Protein AF-L8MYD3-F1 (afdb_monomer_lite)

Foldseek 3Di:
DPDDQACVVVVHDLVCLVVVLVVCVVVVVAQDDPRRNCGSVNVNVVNVVRD

Radius of gyration: 12.19 Å; chains: 1; bounding box: 29×21×25 Å

pLDDT: mean 95.07, std 4.51, range [69.12, 97.81]

Sequence (51 aa):
MGIRPHLSDYGVDLAVIPKVIDRFEKRGMVALGENRDITPQVVEQILTLCA

Secondary structure (DSSP, 8-state):
-----SSGGGT--GGGHHHHHHHHHHTT--SBSTTS-B-HHHHHHHHHHT-

Organism: NCBI:txid927668

Structure (mmCIF, N/CA/C/O backbone):
data_AF-L8MYD3-F1
#
_entry.id   AF-L8MYD3-F1
#
loop_
_atom_site.group_PDB
_atom_site.id
_atom_site.type_symbol
_atom_site.label_atom_id
_atom_site.label_alt_id
_atom_site.label_comp_id
_atom_site.label_asym_id
_atom_site.label_entity_id
_atom_site.label_seq_id
_atom_site.pdbx_PDB_ins_code
_atom_site.Cartn_x
_atom_site.Cartn_y
_atom_site.Cartn_z
_atom_site.occupancy
_atom_site.B_iso_or_equiv
_atom_site.auth_seq_id
_atom_site.auth_comp_id
_atom_site.auth_asym_id
_atom_site.auth_atom_id
_atom_site.pdbx_PDB_model_num
ATOM 1 N N . MET A 1 1 ? 20.621 6.713 -8.346 1.00 69.12 1 MET A N 1
ATOM 2 C CA . MET A 1 1 ? 19.808 5.791 -7.524 1.00 69.12 1 MET A CA 1
ATOM 3 C C . MET A 1 1 ? 19.154 4.793 -8.471 1.00 69.12 1 MET A C 1
ATOM 5 O O . MET A 1 1 ? 18.427 5.232 -9.344 1.00 69.12 1 MET A O 1
ATOM 9 N N . GLY A 1 2 ? 19.486 3.500 -8.392 1.00 90.88 2 GLY A N 1
ATOM 10 C CA . GLY A 1 2 ? 19.050 2.460 -9.348 1.00 90.88 2 GLY A CA 1
ATOM 11 C C . GLY A 1 2 ? 17.778 1.711 -8.935 1.00 90.88 2 GLY A C 1
ATOM 12 O O . GLY A 1 2 ? 17.660 0.522 -9.208 1.00 90.88 2 GLY A O 1
ATOM 13 N N . ILE A 1 3 ? 16.875 2.378 -8.212 1.00 93.94 3 ILE A N 1
ATOM 14 C CA . ILE A 1 3 ? 15.635 1.785 -7.697 1.00 93.94 3 ILE A CA 1
ATOM 15 C C . ILE A 1 3 ? 14.490 2.234 -8.592 1.00 93.94 3 ILE A C 1
ATOM 17 O O . ILE A 1 3 ? 14.353 3.422 -8.882 1.00 93.94 3 ILE A O 1
ATOM 21 N N . ARG A 1 4 ? 13.678 1.271 -9.017 1.00 94.62 4 ARG A N 1
ATOM 22 C CA . ARG A 1 4 ? 12.509 1.513 -9.854 1.00 94.62 4 ARG A CA 1
ATOM 23 C C . ARG A 1 4 ? 11.320 1.946 -8.983 1.00 94.62 4 ARG A C 1
ATOM 25 O O . ARG A 1 4 ? 11.116 1.306 -7.948 1.00 94.62 4 ARG A O 1
ATOM 32 N N . PRO A 1 5 ? 10.601 3.031 -9.320 1.00 91.88 5 PRO A N 1
ATOM 33 C CA . PRO A 1 5 ? 9.599 3.616 -8.432 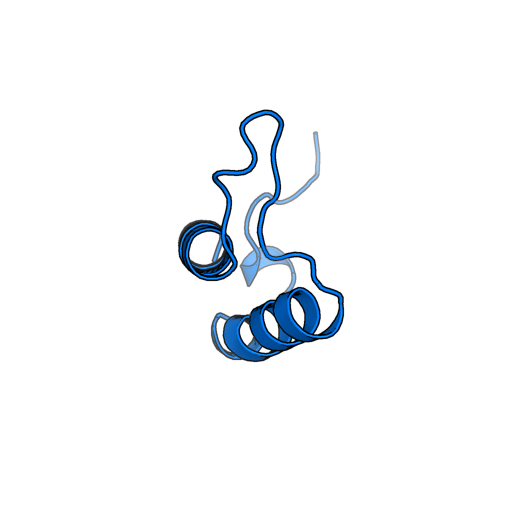1.00 91.88 5 PRO A CA 1
ATOM 34 C C . PRO A 1 5 ? 8.181 3.055 -8.619 1.00 91.88 5 PRO A C 1
ATOM 36 O O . PRO A 1 5 ? 7.338 3.330 -7.768 1.00 91.88 5 PRO A O 1
ATOM 39 N N . HIS A 1 6 ? 7.909 2.287 -9.681 1.00 93.44 6 HIS A N 1
ATOM 40 C CA . HIS A 1 6 ? 6.578 1.732 -9.949 1.00 93.44 6 HIS A CA 1
ATOM 41 C C . HIS A 1 6 ? 6.447 0.288 -9.463 1.00 93.44 6 HIS A C 1
ATOM 43 O O . HIS A 1 6 ? 7.427 -0.453 -9.380 1.00 93.44 6 HIS A O 1
ATOM 49 N N . LEU A 1 7 ? 5.223 -0.138 -9.154 1.00 94.31 7 LEU A N 1
ATOM 50 C CA . LEU A 1 7 ? 4.925 -1.527 -8.787 1.00 94.31 7 LEU A CA 1
ATOM 51 C C . LEU A 1 7 ? 5.092 -2.468 -9.989 1.00 94.31 7 LEU A C 1
ATOM 53 O O . LEU A 1 7 ? 5.668 -3.555 -9.853 1.00 94.31 7 LEU A O 1
ATOM 57 N N . SER A 1 8 ? 4.670 -2.017 -11.172 1.00 94.12 8 SER A N 1
ATOM 58 C CA . SER A 1 8 ? 4.801 -2.749 -12.436 1.00 94.12 8 SER A CA 1
ATOM 59 C C . SER A 1 8 ? 6.249 -3.100 -12.788 1.00 94.12 8 SER A C 1
ATOM 61 O O . SER A 1 8 ? 6.509 -4.189 -13.305 1.00 94.12 8 SER A O 1
ATOM 63 N N . ASP A 1 9 ? 7.217 -2.264 -12.406 1.00 95.25 9 ASP A N 1
ATOM 64 C CA . ASP A 1 9 ? 8.646 -2.548 -12.570 1.00 95.25 9 ASP A CA 1
ATOM 65 C C . ASP A 1 9 ? 9.088 -3.843 -11.862 1.00 95.25 9 ASP A C 1
ATOM 67 O O . ASP A 1 9 ? 10.048 -4.499 -12.281 1.00 95.25 9 ASP A O 1
ATOM 71 N N . TYR A 1 10 ? 8.388 -4.246 -10.801 1.00 94.62 10 TYR A N 1
ATOM 72 C CA . TYR A 1 10 ? 8.642 -5.479 -10.050 1.00 94.62 10 TYR A CA 1
ATOM 73 C C . TYR A 1 10 ? 7.656 -6.605 -10.388 1.00 94.62 10 TYR A C 1
ATOM 75 O O . TYR A 1 10 ? 7.644 -7.626 -9.702 1.00 94.62 10 TYR A O 1
ATOM 83 N N . GLY A 1 11 ? 6.836 -6.444 -11.432 1.00 94.06 11 GLY A N 1
ATOM 84 C CA . GLY A 1 11 ? 5.816 -7.422 -11.816 1.00 94.06 11 GLY A CA 1
ATOM 85 C C . GLY A 1 11 ? 4.644 -7.495 -10.834 1.00 94.06 11 GLY A C 1
ATOM 86 O O . GLY A 1 11 ? 3.998 -8.536 -10.726 1.00 94.06 11 GLY A O 1
ATOM 87 N N . VAL A 1 12 ? 4.394 -6.417 -10.086 1.00 95.44 12 VAL A N 1
ATOM 88 C CA . VAL A 1 12 ? 3.279 -6.327 -9.144 1.00 95.44 12 VAL A CA 1
ATOM 89 C C . VAL A 1 12 ? 2.120 -5.603 -9.823 1.00 95.44 12 VAL A C 1
ATOM 91 O O . VAL A 1 12 ? 2.224 -4.424 -10.144 1.00 95.44 12 VAL A O 1
ATOM 94 N N . ASP A 1 13 ? 1.026 -6.330 -10.037 1.00 93.31 13 ASP A N 1
ATOM 95 C CA . ASP A 1 13 ? -0.176 -5.836 -10.713 1.00 93.31 13 ASP A CA 1
ATOM 96 C C . ASP A 1 13 ? -1.216 -5.265 -9.731 1.00 93.31 13 ASP A C 1
ATOM 98 O O . ASP A 1 13 ? -1.275 -5.664 -8.562 1.00 93.31 13 ASP A O 1
ATOM 102 N N . LEU A 1 14 ? -2.092 -4.390 -10.234 1.00 94.25 14 LEU A N 1
ATOM 103 C CA . LEU A 1 14 ? -3.231 -3.814 -9.509 1.00 94.25 14 LEU A CA 1
ATOM 104 C C . LEU A 1 14 ? -4.129 -4.871 -8.846 1.00 94.25 14 LEU A C 1
ATOM 106 O O . LEU A 1 14 ? -4.677 -4.626 -7.770 1.00 94.25 14 LEU A O 1
ATOM 110 N N . ALA A 1 15 ? -4.233 -6.074 -9.419 1.00 95.19 15 ALA A N 1
ATOM 111 C CA . ALA A 1 15 ? -4.999 -7.183 -8.854 1.00 95.19 15 ALA A CA 1
ATOM 112 C C . ALA A 1 15 ? -4.547 -7.603 -7.440 1.00 95.19 15 ALA A C 1
ATOM 114 O O . ALA A 1 15 ? -5.298 -8.270 -6.724 1.00 95.19 15 ALA A O 1
ATOM 115 N N . VAL A 1 16 ? -3.336 -7.228 -7.001 1.00 95.94 16 VAL A N 1
ATOM 116 C CA . VAL A 1 16 ? -2.856 -7.523 -5.642 1.00 95.94 16 VAL A CA 1
ATOM 117 C C . VAL A 1 16 ? -3.404 -6.559 -4.587 1.00 95.94 16 VAL A C 1
ATOM 119 O O . VAL A 1 16 ? -3.425 -6.912 -3.405 1.00 95.94 16 VAL A O 1
ATOM 122 N N . ILE A 1 17 ? -3.833 -5.356 -4.980 1.00 96.12 17 ILE A N 1
ATOM 123 C CA . ILE A 1 17 ? -4.189 -4.272 -4.055 1.00 96.12 17 ILE A CA 1
ATOM 124 C C . ILE A 1 17 ? -5.271 -4.700 -3.050 1.00 96.12 17 ILE A C 1
ATOM 126 O O . ILE A 1 17 ? -5.019 -4.549 -1.852 1.00 96.12 17 ILE A O 1
ATOM 130 N N . PRO A 1 18 ? -6.384 -5.355 -3.444 1.00 96.81 18 PRO A N 1
ATOM 131 C CA . PRO A 1 18 ? -7.415 -5.784 -2.492 1.00 96.81 18 PRO A CA 1
ATOM 132 C C . PRO A 1 18 ? -6.874 -6.698 -1.383 1.00 96.81 18 PRO A C 1
ATOM 134 O O . PRO A 1 18 ? -7.278 -6.610 -0.226 1.00 96.81 18 PRO A O 1
ATOM 137 N N . LYS A 1 19 ? -5.891 -7.549 -1.708 1.00 97.50 19 LYS A N 1
ATOM 138 C CA . LYS A 1 19 ? -5.234 -8.437 -0.737 1.00 97.50 19 LYS A CA 1
ATOM 139 C C . LYS A 1 19 ? -4.356 -7.666 0.249 1.00 97.50 19 LYS A C 1
ATOM 141 O O . LYS A 1 19 ? -4.161 -8.118 1.378 1.00 97.50 19 LYS A O 1
ATOM 146 N N . VAL A 1 20 ? -3.772 -6.548 -0.174 1.00 96.31 20 VAL A N 1
ATOM 147 C CA . VAL A 1 20 ? -2.991 -5.664 0.701 1.00 96.31 20 VAL A CA 1
ATOM 148 C C . VAL A 1 20 ? -3.925 -4.903 1.640 1.00 96.31 20 VAL A C 1
ATOM 150 O O . VAL A 1 20 ? -3.664 -4.886 2.841 1.00 96.31 20 VAL A O 1
ATOM 153 N N . ILE A 1 21 ? -5.035 -4.370 1.124 1.00 97.56 21 ILE A N 1
ATOM 154 C CA . ILE A 1 21 ? -6.042 -3.647 1.914 1.00 97.56 21 ILE A CA 1
ATOM 155 C C . ILE A 1 21 ? -6.664 -4.547 2.991 1.00 97.56 21 ILE A C 1
ATOM 157 O O . ILE A 1 21 ? -6.618 -4.193 4.168 1.00 97.56 21 ILE A O 1
ATOM 161 N N . ASP A 1 22 ? -7.083 -5.769 2.640 1.00 97.81 22 ASP A N 1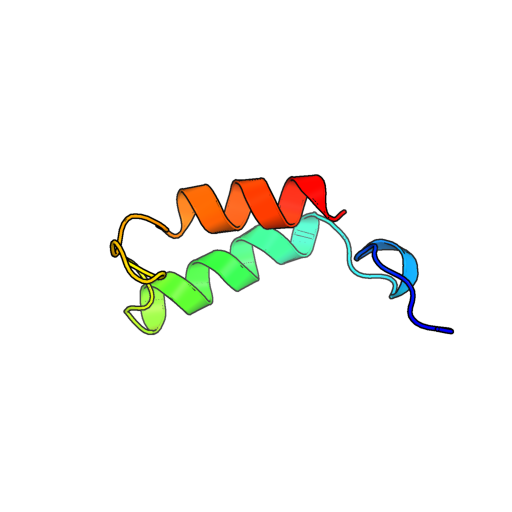
ATOM 162 C CA . ASP A 1 22 ? -7.603 -6.762 3.601 1.00 97.81 22 ASP A CA 1
ATOM 163 C C . ASP A 1 22 ? -6.625 -7.027 4.763 1.00 97.81 22 ASP A C 1
ATOM 165 O O . ASP A 1 22 ? -7.014 -7.178 5.925 1.00 97.81 22 ASP A O 1
ATOM 169 N N . ARG A 1 23 ? -5.316 -7.048 4.478 1.00 97.81 23 ARG A N 1
ATOM 170 C CA . ARG A 1 23 ? -4.289 -7.232 5.513 1.00 97.81 23 ARG A CA 1
ATOM 171 C C . ARG A 1 23 ? -4.156 -6.021 6.425 1.00 97.81 23 ARG A C 1
ATOM 173 O O . ARG A 1 23 ? -3.848 -6.218 7.599 1.00 97.81 23 ARG A O 1
ATOM 180 N N . PHE A 1 24 ? -4.339 -4.806 5.914 1.00 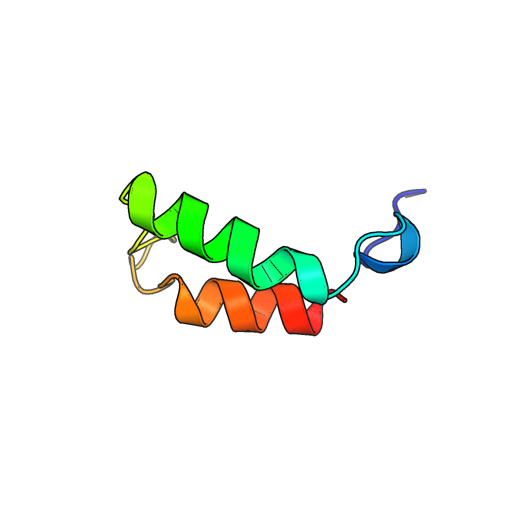97.25 24 PHE A N 1
ATOM 181 C CA . PHE A 1 24 ? -4.321 -3.597 6.738 1.00 97.25 24 PHE A CA 1
ATOM 182 C C . PHE A 1 24 ? -5.494 -3.622 7.717 1.00 97.25 24 PHE A C 1
ATOM 184 O O . PHE A 1 24 ? -5.283 -3.475 8.922 1.00 97.25 24 PHE A O 1
ATOM 191 N N . GLU A 1 25 ? -6.696 -3.924 7.227 1.00 96.56 25 GLU A N 1
ATOM 192 C CA . GLU A 1 25 ? -7.904 -4.021 8.048 1.00 96.56 25 GLU A CA 1
ATOM 193 C C . GLU A 1 25 ? -7.771 -5.092 9.137 1.00 96.56 25 GLU A C 1
ATOM 195 O O . GLU A 1 25 ? -7.938 -4.799 10.322 1.00 96.56 2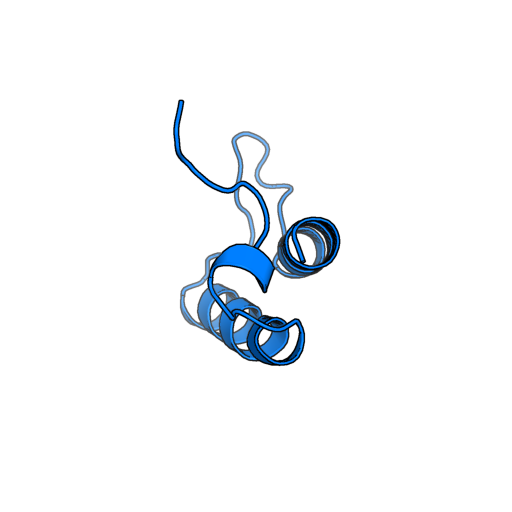5 GLU A O 1
ATOM 200 N N . LYS A 1 26 ? -7.352 -6.313 8.774 1.00 97.81 26 LYS A N 1
ATOM 201 C CA . LYS A 1 26 ? -7.164 -7.421 9.733 1.00 97.81 26 LYS A CA 1
ATOM 202 C C . LYS A 1 26 ? -6.109 -7.150 10.801 1.00 97.81 26 LYS A C 1
ATOM 204 O O . LYS A 1 26 ? -6.144 -7.764 11.864 1.00 97.81 26 LYS A O 1
ATOM 209 N N . ARG A 1 27 ? -5.147 -6.270 10.520 1.00 97.50 27 ARG A N 1
ATOM 210 C CA . ARG A 1 27 ? -4.089 -5.877 11.462 1.00 97.50 27 ARG A CA 1
ATOM 211 C C . ARG A 1 27 ? -4.446 -4.627 12.265 1.00 97.50 27 ARG A C 1
ATOM 213 O O . ARG A 1 27 ? -3.627 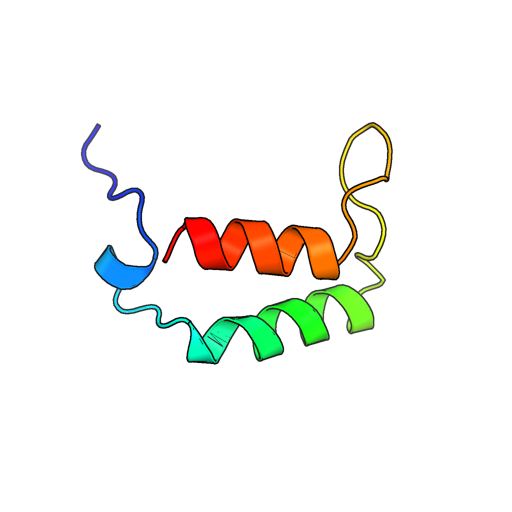-4.185 13.064 1.00 97.50 27 ARG A O 1
ATOM 220 N N . GLY A 1 28 ? -5.629 -4.047 12.054 1.00 95.81 28 GLY A N 1
ATOM 221 C CA . GLY A 1 28 ? -6.032 -2.795 12.694 1.00 95.81 28 GLY A CA 1
ATOM 222 C C . GLY A 1 28 ? -5.264 -1.570 12.186 1.00 95.81 28 GLY A C 1
ATOM 223 O O . GLY A 1 28 ? -5.279 -0.524 12.832 1.00 95.81 28 GLY A O 1
ATOM 224 N N . MET A 1 29 ? -4.601 -1.666 11.030 1.00 96.25 29 MET A N 1
ATOM 225 C CA . MET A 1 29 ? -3.883 -0.562 10.381 1.00 96.25 29 MET A CA 1
ATOM 226 C C . MET A 1 29 ? -4.860 0.320 9.592 1.00 96.25 29 MET A C 1
ATOM 228 O O . MET A 1 29 ? -4.757 0.455 8.377 1.00 96.25 29 MET A O 1
ATOM 232 N N . VAL A 1 30 ? -5.843 0.885 10.294 1.00 96.25 30 VAL A N 1
ATOM 233 C CA . VAL A 1 30 ? -6.980 1.608 9.694 1.00 96.25 30 VAL A CA 1
ATOM 234 C C . VAL A 1 30 ? -6.858 3.135 9.757 1.00 96.25 30 VAL A C 1
ATOM 236 O O . VAL A 1 30 ? -7.700 3.835 9.206 1.00 96.25 30 VAL A O 1
ATOM 239 N N . ALA A 1 31 ? -5.838 3.653 10.442 1.00 96.81 31 ALA A N 1
ATOM 240 C CA . ALA A 1 31 ? -5.633 5.081 10.680 1.00 96.81 31 ALA A CA 1
ATOM 241 C C . ALA A 1 31 ? -4.129 5.377 10.817 1.00 96.81 31 ALA A C 1
ATOM 243 O O . ALA A 1 31 ? -3.592 5.452 11.926 1.00 96.81 31 ALA A O 1
ATOM 244 N N . LEU A 1 32 ? -3.442 5.442 9.676 1.00 95.56 32 LEU A N 1
ATOM 245 C CA . LEU A 1 32 ? -1.996 5.644 9.561 1.00 95.56 32 LEU A CA 1
ATOM 246 C C . LEU A 1 32 ? -1.645 7.131 9.407 1.00 95.56 32 LEU A C 1
ATOM 248 O O . LEU A 1 32 ? -2.516 7.975 9.203 1.00 95.56 32 LEU A O 1
ATOM 252 N N . GLY A 1 33 ? -0.348 7.434 9.463 1.00 94.31 33 GLY A N 1
ATOM 253 C CA . GLY A 1 33 ? 0.170 8.798 9.360 1.00 94.31 33 GLY A CA 1
ATOM 254 C C . GLY A 1 33 ? 0.123 9.554 10.688 1.00 94.31 33 GLY A C 1
ATOM 255 O O . GLY A 1 33 ? -0.536 9.138 11.639 1.00 94.31 33 GLY A O 1
ATOM 256 N N . GLU A 1 34 ? 0.843 10.673 10.751 1.00 96.75 34 GLU A N 1
ATOM 257 C CA . GLU A 1 34 ? 0.926 11.519 11.950 1.00 96.75 34 GLU A CA 1
ATOM 258 C C . GLU A 1 34 ? -0.455 12.032 12.388 1.00 96.75 34 GLU A C 1
ATOM 260 O O . GLU A 1 34 ? -0.799 11.975 13.567 1.00 96.75 34 GLU A O 1
ATOM 265 N N . ASN A 1 35 ? -1.283 12.433 11.420 1.00 97.38 35 ASN A N 1
ATOM 266 C CA . ASN A 1 35 ? -2.642 12.928 11.646 1.00 97.38 35 ASN A CA 1
ATOM 267 C C . ASN A 1 35 ? -3.701 11.810 11.729 1.00 97.38 35 ASN A C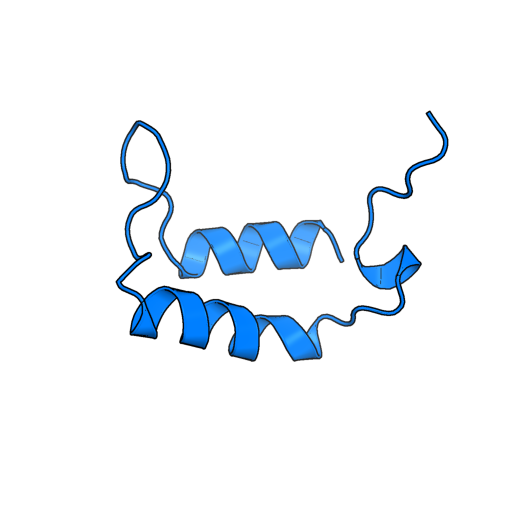 1
ATOM 269 O O . ASN A 1 35 ? -4.865 12.094 12.006 1.00 97.38 35 ASN A O 1
ATOM 273 N N . ARG A 1 36 ? -3.311 10.538 11.546 1.00 95.94 36 ARG A N 1
ATOM 274 C CA . ARG A 1 36 ? -4.199 9.359 11.601 1.00 95.94 36 ARG A CA 1
ATOM 275 C C . ARG A 1 36 ? -5.353 9.376 10.587 1.00 95.94 36 ARG A C 1
ATOM 277 O O . ARG A 1 36 ? -6.361 8.705 10.791 1.00 95.94 36 ARG A O 1
ATOM 284 N N . ASP A 1 37 ? -5.207 10.114 9.498 1.00 96.38 37 ASP A N 1
ATOM 285 C CA . ASP A 1 37 ? -6.203 10.278 8.434 1.00 96.38 37 ASP A CA 1
ATOM 286 C C . ASP A 1 37 ? -6.009 9.303 7.261 1.00 96.38 37 ASP A C 1
ATOM 288 O O . ASP A 1 37 ? -6.866 9.199 6.382 1.00 96.38 37 ASP A O 1
ATOM 292 N N . ILE A 1 38 ? -4.915 8.536 7.254 1.00 97.19 38 ILE A N 1
ATOM 293 C CA . ILE A 1 38 ? -4.627 7.588 6.179 1.00 97.19 38 ILE A CA 1
ATOM 294 C C . ILE A 1 38 ? -5.354 6.269 6.454 1.00 97.19 38 ILE A C 1
ATOM 296 O O . ILE A 1 38 ? -4.875 5.398 7.188 1.00 97.19 38 ILE A O 1
ATOM 300 N N . THR A 1 39 ? -6.540 6.144 5.865 1.00 97.62 39 THR A N 1
ATOM 301 C CA . THR A 1 39 ? -7.402 4.958 5.953 1.00 97.62 39 THR A CA 1
ATOM 302 C C . THR A 1 39 ? -7.033 3.903 4.901 1.00 97.62 39 THR A C 1
ATOM 304 O O . THR A 1 39 ? -6.315 4.217 3.947 1.00 97.62 39 THR A O 1
ATOM 307 N N . PRO A 1 40 ? -7.535 2.655 5.002 1.00 97.62 40 PRO A N 1
ATOM 308 C CA . PRO A 1 40 ? -7.293 1.631 3.984 1.00 97.62 40 PRO A CA 1
ATOM 309 C C . PRO A 1 40 ? -7.740 2.068 2.578 1.00 97.62 40 PRO A C 1
ATOM 311 O O . PRO A 1 40 ? -7.074 1.750 1.598 1.00 97.62 40 PRO A O 1
ATOM 314 N N . GLN A 1 41 ? -8.791 2.885 2.479 1.00 97.12 41 GLN A N 1
ATOM 315 C CA . GLN A 1 41 ? -9.240 3.466 1.211 1.00 97.12 41 GLN A CA 1
ATOM 316 C C . GLN A 1 41 ? -8.216 4.456 0.630 1.00 97.12 41 GLN A C 1
ATOM 318 O O . GLN A 1 41 ? -7.954 4.453 -0.569 1.00 97.12 41 GLN A O 1
ATOM 323 N N . VAL A 1 42 ? -7.575 5.272 1.471 1.00 97.75 42 VAL A N 1
ATOM 324 C CA . VAL A 1 42 ? -6.496 6.171 1.022 1.00 97.75 42 VAL A CA 1
ATOM 325 C C . VAL A 1 42 ? -5.275 5.363 0.571 1.00 97.75 42 VAL A C 1
ATOM 327 O O . VAL A 1 42 ? -4.658 5.685 -0.443 1.00 97.75 42 VAL A O 1
ATOM 330 N N . VAL A 1 43 ? -4.942 4.276 1.277 1.00 97.31 43 VAL A N 1
ATOM 331 C CA . VAL A 1 43 ? -3.857 3.361 0.880 1.00 97.31 43 VAL A CA 1
ATOM 332 C C . VAL A 1 43 ? -4.135 2.734 -0.488 1.00 97.31 43 VAL A C 1
ATOM 334 O O . VAL A 1 43 ? -3.225 2.659 -1.311 1.00 97.31 43 VAL A O 1
ATOM 337 N N . GLU A 1 44 ? -5.375 2.330 -0.764 1.00 97.31 44 GLU A N 1
ATOM 338 C CA . GLU A 1 44 ? -5.786 1.809 -2.074 1.00 97.31 44 GLU A CA 1
ATOM 339 C C . GLU A 1 44 ? -5.537 2.825 -3.194 1.00 97.31 44 GLU A C 1
ATOM 341 O O . GLU A 1 44 ? -4.951 2.483 -4.226 1.00 97.31 44 GLU A O 1
ATOM 346 N N . GLN A 1 45 ? -5.908 4.090 -2.973 1.00 97.69 45 GLN A N 1
ATOM 347 C CA . GLN A 1 45 ? -5.662 5.167 -3.933 1.00 97.69 45 GLN A CA 1
ATOM 348 C C . GLN A 1 45 ? -4.163 5.370 -4.180 1.00 97.69 45 GLN A C 1
ATOM 350 O O . GLN A 1 45 ? -3.742 5.457 -5.331 1.00 97.69 45 GLN A O 1
ATOM 355 N N . ILE A 1 46 ? -3.346 5.390 -3.121 1.00 96.62 46 ILE A N 1
ATOM 356 C CA . ILE A 1 46 ? -1.887 5.531 -3.236 1.00 96.62 46 ILE A CA 1
ATOM 357 C C . ILE A 1 46 ? -1.295 4.371 -4.044 1.00 96.62 46 ILE A C 1
ATOM 359 O O . ILE A 1 46 ? -0.550 4.606 -4.990 1.00 96.62 46 ILE A O 1
ATOM 363 N N . LEU A 1 47 ? -1.649 3.125 -3.714 1.00 96.06 47 LEU A N 1
ATOM 364 C CA . LEU A 1 47 ? -1.137 1.949 -4.424 1.00 96.06 47 LEU A CA 1
ATOM 365 C C . LEU A 1 47 ? -1.557 1.934 -5.898 1.00 96.06 47 LEU A C 1
ATOM 367 O O . LEU A 1 47 ? -0.764 1.533 -6.744 1.00 96.06 47 LEU A O 1
ATOM 371 N N . THR A 1 48 ? -2.760 2.418 -6.209 1.00 96.12 48 THR A N 1
ATOM 372 C CA . THR A 1 48 ? -3.241 2.548 -7.591 1.00 96.12 48 THR A CA 1
ATOM 373 C C . THR A 1 48 ? -2.436 3.585 -8.381 1.00 96.12 48 THR A C 1
ATOM 375 O O . THR A 1 48 ? -2.145 3.367 -9.552 1.00 96.12 48 THR A O 1
ATOM 378 N N . LEU A 1 49 ? -2.028 4.693 -7.750 1.00 95.69 49 LEU A N 1
ATOM 379 C CA . LEU A 1 49 ? -1.177 5.717 -8.375 1.00 95.69 49 LEU A CA 1
ATOM 380 C C . LEU A 1 49 ? 0.267 5.242 -8.598 1.00 95.69 49 LEU A C 1
ATOM 382 O O . LEU A 1 49 ? 0.957 5.768 -9.468 1.00 95.69 49 LEU A O 1
ATOM 386 N N . CYS A 1 50 ? 0.730 4.277 -7.800 1.00 92.69 50 CYS A N 1
ATOM 387 C CA . CYS A 1 50 ? 2.069 3.695 -7.903 1.00 92.69 50 CYS A CA 1
ATOM 388 C C . CYS A 1 50 ? 2.175 2.537 -8.907 1.00 92.69 50 CYS A C 1
ATOM 390 O O . CYS A 1 50 ? 3.282 2.025 -9.102 1.00 92.69 50 CYS A O 1
ATOM 392 N N . ALA A 1 51 ? 1.054 2.088 -9.476 1.00 80.94 51 ALA A N 1
ATOM 393 C CA . ALA A 1 51 ? 1.011 0.968 -10.410 1.00 80.94 51 ALA A CA 1
ATOM 394 C C . ALA A 1 51 ? 1.864 1.207 -11.660 1.00 80.94 51 ALA A C 1
ATOM 396 O O . ALA A 1 51 ? 1.834 2.332 -12.206 1.00 80.94 51 ALA A O 1
#